Protein AF-A0A8D2LKH9-F1 (afdb_monomer_lite)

Foldseek 3Di:
DVVVVVVVVVVVVVVVVVVVVVVVVVVVVVVVVVVVVVVVVVPPPPDPVVVVVVVVVVVVVVVVVVVVVVVVVVVVVVVVVVVVVVVVVVVVVVVVVVVVVVVVVVVVVVVVVVVVVVVVVVVVVVVVVVVD

Secondary structure (DSSP, 8-state):
-HHHHHHHHHHHHHHHHHHHHHHHHHHHHHHHHHHHHHHHHHTT----HHHHHHHHHHHHHHHHHHHHHHHHHHHHHHHHHHHHHHHHHHHHHHHHHHHHHHHHHHHHHHHHHHHHHHHHHHHHHHHHHHT-

InterPro domains:
  IPR039008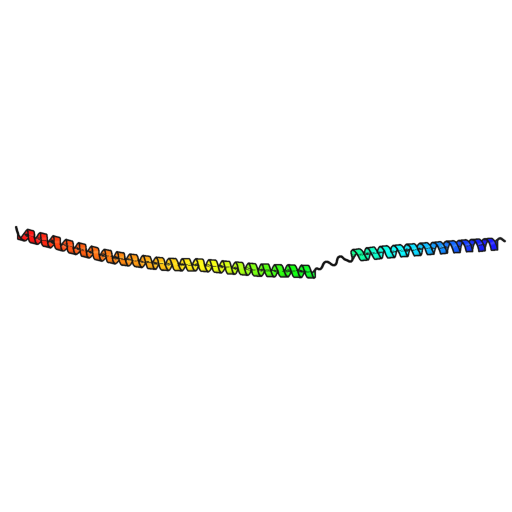 Intermediate filament, rod domain [PF00038] (1-128)
  IPR039008 Intermediate filament, rod domain [PS51842] (1-132)
  IPR039008 Intermediate filament, rod domain [SM01391] (1-131)

Structure (mmCIF, N/CA/C/O backbone):
data_AF-A0A8D2LKH9-F1
#
_entry.id   AF-A0A8D2LKH9-F1
#
loop_
_atom_site.group_PDB
_atom_site.id
_atom_site.type_symbol
_atom_site.label_atom_id
_atom_site.label_alt_id
_atom_site.label_comp_id
_atom_site.label_asym_id
_atom_site.label_entity_id
_atom_site.label_seq_id
_atom_site.pdbx_PDB_ins_code
_atom_site.Cartn_x
_atom_site.Cartn_y
_atom_site.Cartn_z
_atom_site.occupancy
_atom_site.B_iso_or_equiv
_atom_site.auth_seq_id
_atom_site.auth_comp_id
_atom_site.auth_asym_id
_atom_site.auth_atom_id
_atom_site.pdbx_PDB_model_num
ATOM 1 N N . VAL A 1 1 ? -52.722 8.423 98.578 1.00 62.06 1 VAL A N 1
ATOM 2 C CA . VAL A 1 1 ? -51.903 9.639 98.357 1.00 62.06 1 VAL A CA 1
ATOM 3 C C . VAL A 1 1 ? -50.483 9.332 97.881 1.00 62.06 1 VAL A C 1
ATOM 5 O O . VAL A 1 1 ? -50.231 9.559 96.712 1.00 62.06 1 VAL A O 1
ATOM 8 N N . GLU A 1 2 ? -49.565 8.772 98.685 1.00 71.81 2 GLU A N 1
ATOM 9 C CA . GLU A 1 2 ? -48.177 8.509 98.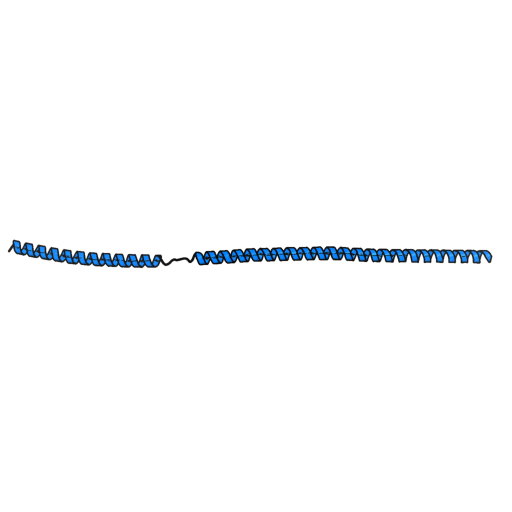218 1.00 71.81 2 GLU A CA 1
ATOM 10 C C . GLU A 1 2 ? -48.087 7.464 97.089 1.00 71.81 2 GLU A C 1
ATOM 12 O O . GLU A 1 2 ? -47.297 7.610 96.160 1.00 71.81 2 GLU A O 1
ATOM 17 N N . LEU A 1 3 ? -48.921 6.419 97.148 1.00 74.00 3 LEU A N 1
ATOM 18 C CA . LEU A 1 3 ? -48.949 5.365 96.130 1.00 74.00 3 LEU A CA 1
ATOM 19 C C . LEU A 1 3 ? -49.573 5.839 94.808 1.00 74.00 3 LEU A C 1
ATOM 21 O O . LEU A 1 3 ? -49.071 5.487 93.749 1.00 74.00 3 LEU A O 1
ATOM 25 N N . GLU A 1 4 ? -50.626 6.662 94.870 1.00 77.12 4 GLU A N 1
ATOM 26 C CA . GLU A 1 4 ? -51.255 7.272 93.684 1.00 77.12 4 GLU A CA 1
ATOM 27 C C . GLU A 1 4 ? -50.299 8.234 92.988 1.00 77.12 4 GLU A C 1
ATOM 29 O O . GLU A 1 4 ? -50.067 8.086 91.798 1.00 77.12 4 GLU A O 1
ATOM 34 N N . ALA A 1 5 ? -49.634 9.118 93.739 1.00 82.94 5 ALA A N 1
ATOM 35 C CA . ALA A 1 5 ? -48.640 10.026 93.169 1.00 82.94 5 ALA A CA 1
ATOM 36 C C . ALA A 1 5 ? -47.486 9.274 92.479 1.00 82.94 5 ALA A C 1
ATOM 38 O O . ALA A 1 5 ? -46.926 9.746 91.491 1.00 82.94 5 ALA A O 1
ATOM 39 N N . LYS A 1 6 ? -47.133 8.081 92.978 1.00 81.38 6 LYS A N 1
ATOM 40 C CA . LYS A 1 6 ? -46.102 7.235 92.372 1.00 81.38 6 LYS A CA 1
ATOM 41 C C . LYS A 1 6 ? -46.593 6.507 91.121 1.00 81.38 6 LYS A C 1
ATOM 43 O O . LYS A 1 6 ? -45.816 6.334 90.190 1.00 81.38 6 LYS A O 1
ATOM 48 N N . VAL A 1 7 ? -47.862 6.105 91.085 1.00 87.75 7 VAL A N 1
ATOM 49 C CA . VAL A 1 7 ? -48.500 5.542 89.886 1.00 87.75 7 VAL A CA 1
ATOM 50 C C . VAL A 1 7 ? -48.634 6.605 88.796 1.00 87.75 7 VAL A C 1
ATOM 52 O O . VAL A 1 7 ? -48.297 6.323 87.649 1.00 87.75 7 VAL A O 1
ATOM 55 N N . ASP A 1 8 ? -49.033 7.826 89.149 1.00 87.69 8 ASP A N 1
ATOM 56 C CA . ASP A 1 8 ? -49.135 8.946 88.209 1.00 87.69 8 ASP A CA 1
ATOM 57 C C . ASP A 1 8 ? -47.755 9.303 87.639 1.00 87.69 8 ASP A C 1
ATOM 59 O O . ASP A 1 8 ? -47.574 9.324 86.425 1.00 87.69 8 ASP A O 1
ATOM 63 N N . SER A 1 9 ? -46.737 9.428 88.499 1.00 89.31 9 SER A N 1
ATOM 64 C CA . SER A 1 9 ? -45.352 9.668 88.069 1.00 89.31 9 SER A CA 1
ATOM 65 C C . SER A 1 9 ? -44.812 8.578 87.138 1.00 89.31 9 SER A C 1
ATOM 67 O O . SER A 1 9 ? -44.121 8.894 86.172 1.00 89.31 9 SER A O 1
ATOM 69 N N . LEU A 1 10 ? -45.097 7.303 87.418 1.00 88.19 10 LEU A N 1
ATOM 70 C CA . LEU A 1 10 ? -44.675 6.195 86.555 1.00 88.19 10 LEU A CA 1
ATOM 71 C C . LEU A 1 10 ? -45.433 6.188 85.225 1.00 88.19 10 LEU A C 1
ATOM 73 O O . LEU A 1 10 ? -44.876 5.789 84.206 1.00 88.19 10 LEU A O 1
ATOM 77 N N . THR A 1 11 ? -46.692 6.623 85.223 1.00 90.69 11 THR A N 1
ATOM 78 C CA . THR A 1 11 ? -47.512 6.729 84.011 1.00 90.69 11 THR A CA 1
ATOM 79 C C . THR A 1 11 ? -46.996 7.849 83.114 1.00 90.69 11 THR A C 1
ATOM 81 O O . THR A 1 11 ? -46.846 7.642 81.908 1.00 90.69 11 THR A O 1
ATOM 84 N N . ASP A 1 12 ? -46.637 8.994 83.690 1.00 92.06 12 ASP A N 1
ATOM 85 C CA . ASP A 1 12 ? -46.017 10.105 82.966 1.00 92.06 12 ASP A CA 1
ATOM 86 C C . ASP A 1 12 ? -44.670 9.696 82.356 1.00 92.06 12 ASP A C 1
ATOM 88 O O . ASP A 1 12 ? -44.418 9.953 81.177 1.00 92.06 12 ASP A O 1
ATOM 92 N N . GLU A 1 13 ? -43.837 8.972 83.108 1.00 92.62 13 GLU A N 1
ATOM 93 C CA . GLU A 1 13 ? -42.552 8.456 82.622 1.00 92.62 13 GLU A CA 1
ATOM 94 C C . GLU A 1 13 ? -42.731 7.447 81.474 1.00 92.62 13 GLU A C 1
ATOM 96 O O . GLU A 1 13 ? -42.035 7.516 80.459 1.00 92.62 13 GLU A O 1
ATOM 101 N N . LEU A 1 14 ? -43.724 6.558 81.573 1.00 93.38 14 LEU A N 1
ATOM 102 C CA . LEU A 1 14 ? -44.086 5.625 80.500 1.00 93.38 14 LEU A CA 1
ATOM 103 C C . LEU A 1 14 ? -44.543 6.353 79.234 1.00 93.38 14 LEU A C 1
ATOM 105 O O . LEU A 1 14 ? -44.227 5.936 78.118 1.00 93.38 14 LEU A O 1
ATOM 109 N N . THR A 1 15 ? -45.302 7.431 79.403 1.00 94.50 15 THR A N 1
ATOM 110 C CA . THR A 1 15 ? -45.829 8.230 78.295 1.00 94.50 15 THR A CA 1
ATOM 111 C C . THR A 1 15 ? -44.704 9.000 77.608 1.00 94.50 15 THR A C 1
ATOM 113 O O . THR A 1 15 ? -44.626 9.011 76.379 1.00 94.50 15 THR A O 1
ATOM 116 N N . PHE A 1 16 ? -43.777 9.555 78.390 1.00 94.38 16 PHE A N 1
ATOM 117 C CA . PHE A 1 16 ? -42.565 10.195 77.889 1.00 94.38 16 PHE A CA 1
ATOM 118 C C . PHE A 1 16 ? -41.682 9.220 77.102 1.00 94.38 16 PHE A C 1
ATOM 120 O O . PHE A 1 16 ? -41.307 9.511 75.967 1.00 94.38 16 PHE A O 1
ATOM 127 N N . LEU A 1 17 ? -41.403 8.036 77.657 1.00 93.62 17 LEU A N 1
ATOM 128 C CA . LEU A 1 17 ? -40.592 7.011 76.993 1.00 93.62 17 LEU A CA 1
ATOM 129 C C . LEU A 1 17 ? -41.221 6.538 75.680 1.00 93.62 17 LEU A C 1
ATOM 131 O O . LEU A 1 17 ? -40.516 6.365 74.691 1.00 93.62 17 LEU A O 1
ATOM 135 N N . ARG A 1 18 ? -42.547 6.366 75.635 1.00 93.69 18 ARG A N 1
ATOM 136 C CA . ARG A 1 18 ? -43.254 6.010 74.394 1.00 93.69 18 ARG A CA 1
ATOM 137 C C . ARG A 1 18 ? -43.096 7.078 73.318 1.00 93.69 18 ARG A C 1
ATOM 139 O O . ARG A 1 18 ? -42.738 6.739 72.196 1.00 93.69 18 ARG A O 1
ATOM 146 N N . ALA A 1 19 ? -43.315 8.345 73.668 1.00 94.06 19 ALA A N 1
ATOM 147 C CA . ALA A 1 19 ? -43.159 9.451 72.729 1.00 94.06 19 ALA A CA 1
ATOM 148 C C . ALA A 1 19 ? -41.709 9.581 72.229 1.00 94.06 19 ALA A C 1
ATOM 150 O O . ALA A 1 19 ? -41.482 9.850 71.051 1.00 94.06 19 ALA A O 1
ATOM 151 N N . LEU A 1 20 ? -40.730 9.344 73.108 1.00 94.75 20 LEU A N 1
ATOM 152 C CA . LEU A 1 20 ? -39.313 9.350 72.753 1.00 94.75 20 LEU A CA 1
ATOM 153 C C . LEU A 1 20 ? -38.978 8.240 71.749 1.00 94.75 20 LEU A C 1
ATOM 155 O O . LEU A 1 20 ? -38.398 8.523 70.704 1.00 94.75 20 LEU A O 1
ATOM 159 N N . PHE A 1 21 ? -39.383 6.999 72.025 1.00 92.31 21 PHE A N 1
ATOM 160 C CA . PHE A 1 21 ? -39.107 5.876 71.126 1.00 92.31 21 PHE A CA 1
ATOM 161 C C . PHE A 1 21 ? -39.810 6.012 69.774 1.00 92.31 21 PHE A C 1
ATOM 163 O O . PHE A 1 21 ? -39.260 5.608 68.752 1.00 92.31 21 PHE A O 1
ATOM 170 N N . GLU A 1 22 ? -41.002 6.604 69.743 1.00 94.06 22 GLU A N 1
ATOM 171 C CA . GLU A 1 22 ? -41.713 6.867 68.492 1.00 94.06 22 GLU A CA 1
ATOM 172 C C . GLU A 1 22 ? -40.989 7.920 67.639 1.00 94.06 22 GLU A C 1
ATOM 174 O O . GLU A 1 22 ? -40.838 7.743 66.427 1.00 94.06 22 GLU A O 1
ATOM 179 N N . ALA A 1 23 ? -40.440 8.963 68.270 1.00 92.00 23 ALA A N 1
ATOM 180 C CA . ALA A 1 23 ? -39.595 9.943 67.593 1.00 92.00 23 ALA A CA 1
ATOM 181 C C . ALA A 1 23 ? -38.275 9.331 67.083 1.00 92.00 23 ALA A C 1
ATOM 183 O O . ALA A 1 23 ? -37.880 9.590 65.944 1.00 92.00 23 ALA A O 1
ATOM 184 N N . GLU A 1 24 ? -37.614 8.483 67.878 1.00 92.12 24 GLU A N 1
ATOM 185 C CA . GLU A 1 24 ? -36.392 7.779 67.461 1.00 92.12 24 GLU A CA 1
ATOM 186 C C . GLU A 1 24 ? -36.650 6.825 66.288 1.00 92.12 24 GLU A C 1
ATOM 188 O O . GLU A 1 24 ? -35.869 6.792 65.334 1.00 92.12 24 GLU A O 1
ATOM 193 N N . MET A 1 25 ? -37.766 6.088 66.305 1.00 91.81 25 MET A N 1
ATOM 194 C 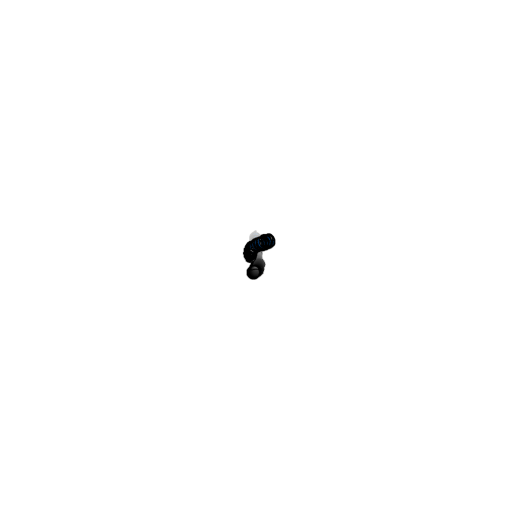CA . MET A 1 25 ? -38.162 5.233 65.184 1.00 91.81 25 MET A CA 1
ATOM 195 C C . MET A 1 25 ? -38.391 6.039 63.906 1.00 91.81 25 MET A C 1
ATOM 197 O O . MET A 1 25 ? -37.901 5.646 62.846 1.00 91.81 25 MET A O 1
ATOM 201 N N . ALA A 1 26 ? -39.093 7.172 63.994 1.00 91.38 26 ALA A N 1
ATOM 202 C CA . ALA A 1 26 ? -39.321 8.043 62.845 1.00 91.38 26 ALA A CA 1
ATOM 203 C C . ALA A 1 26 ? -38.001 8.587 62.272 1.00 91.38 26 ALA A C 1
ATOM 205 O O . ALA A 1 26 ? -37.814 8.614 61.054 1.00 91.38 26 ALA A O 1
ATOM 206 N N . GLN A 1 27 ? -37.054 8.961 63.137 1.00 90.31 27 GLN A N 1
ATOM 207 C CA . GLN A 1 27 ? -35.730 9.426 62.727 1.00 90.31 27 GLN A CA 1
ATOM 208 C C . GLN A 1 27 ? -34.911 8.324 62.041 1.00 90.31 27 GLN A C 1
ATOM 210 O O . GLN A 1 27 ? -34.315 8.570 60.991 1.00 90.31 27 GLN A O 1
ATOM 215 N N . LEU A 1 28 ? -34.890 7.110 62.597 1.00 88.31 28 LEU A N 1
ATOM 216 C CA . LEU A 1 28 ? -34.198 5.970 61.990 1.00 88.31 28 LEU A CA 1
ATOM 217 C C . LEU A 1 28 ? -34.800 5.614 60.628 1.00 88.31 28 LEU A C 1
ATOM 219 O O . LEU A 1 28 ? -34.066 5.349 59.677 1.00 88.31 28 LEU A O 1
ATOM 223 N N . GLN A 1 29 ? -36.126 5.665 60.505 1.00 87.44 29 GLN A N 1
ATOM 224 C CA . GLN A 1 29 ? -36.812 5.404 59.245 1.00 87.44 29 GLN A CA 1
ATOM 225 C C . GLN A 1 29 ? -36.478 6.461 58.181 1.00 87.44 29 GLN A C 1
ATOM 227 O O . GLN A 1 29 ? -36.221 6.098 57.033 1.00 87.44 29 GLN A O 1
ATOM 232 N N . ALA A 1 30 ? -36.398 7.740 58.565 1.00 86.19 30 ALA A N 1
ATOM 233 C CA . ALA A 1 30 ? -35.956 8.816 57.678 1.00 86.19 30 ALA A CA 1
ATOM 234 C C . ALA A 1 30 ? -34.498 8.618 57.214 1.00 86.19 30 ALA A C 1
ATOM 236 O O . ALA A 1 30 ? -34.210 8.675 56.017 1.00 86.19 30 ALA A O 1
ATOM 237 N N . GLN A 1 31 ? -33.586 8.279 58.132 1.00 83.06 31 GLN A N 1
ATOM 238 C CA . GLN A 1 31 ? -32.185 7.989 57.798 1.00 83.06 31 GLN A CA 1
ATOM 239 C C . GLN A 1 31 ? -32.032 6.780 56.866 1.00 83.06 31 GLN A C 1
ATOM 241 O O . GLN A 1 31 ? -31.207 6.804 55.949 1.00 83.06 31 GLN A O 1
ATOM 246 N N . MET A 1 32 ? -32.829 5.726 57.065 1.00 79.94 32 MET A N 1
ATOM 247 C CA . MET A 1 32 ? -32.862 4.575 56.162 1.00 79.94 32 MET A CA 1
ATOM 248 C C . MET A 1 32 ? -33.354 4.959 54.766 1.00 79.94 32 MET A C 1
ATOM 250 O O . MET A 1 32 ? -32.770 4.502 53.783 1.00 79.94 32 MET A O 1
ATOM 254 N N . SER A 1 33 ? -34.386 5.803 54.658 1.00 76.38 33 SER A N 1
ATOM 255 C CA . SER A 1 33 ? -34.872 6.268 53.355 1.00 76.38 33 SER A CA 1
ATOM 256 C C . SER A 1 33 ? -33.854 7.146 52.631 1.00 76.38 33 SER A C 1
ATOM 258 O O . SER A 1 33 ? -33.618 6.926 51.446 1.00 76.38 33 SER A O 1
ATOM 260 N N . ASP A 1 34 ? -33.176 8.053 53.335 1.00 73.88 34 ASP A N 1
ATOM 261 C CA . ASP A 1 34 ? -32.138 8.901 52.739 1.00 73.88 34 ASP A CA 1
ATOM 262 C C . ASP A 1 34 ? -30.944 8.065 52.264 1.00 73.88 34 ASP A C 1
ATOM 264 O O . ASP A 1 34 ? -30.464 8.227 51.142 1.00 73.88 34 ASP A O 1
ATOM 268 N N . THR A 1 35 ? -30.514 7.093 53.073 1.00 69.12 35 THR A N 1
ATOM 269 C CA . THR A 1 35 ? -29.428 6.171 52.709 1.00 69.12 35 THR A CA 1
ATOM 270 C C . THR A 1 35 ? -29.813 5.303 51.509 1.00 69.12 35 THR A C 1
ATOM 272 O O . THR A 1 35 ? -29.000 5.100 50.607 1.00 69.12 35 THR A O 1
ATOM 275 N N . ALA A 1 36 ? -31.059 4.823 51.444 1.00 65.06 36 ALA A N 1
ATOM 276 C CA . ALA A 1 36 ? -31.560 4.054 50.307 1.00 65.06 36 ALA A CA 1
ATOM 277 C C . ALA A 1 36 ? -31.608 4.888 49.014 1.00 65.06 36 ALA A C 1
ATOM 279 O O . ALA A 1 36 ? -31.258 4.385 47.945 1.00 65.06 36 ALA A O 1
ATOM 280 N N . VAL A 1 37 ? -31.989 6.166 49.104 1.00 64.88 37 VAL A N 1
ATOM 281 C CA . VAL A 1 37 ? -32.011 7.087 47.957 1.00 64.88 37 VAL A CA 1
ATOM 282 C C . VAL A 1 37 ? -30.595 7.354 47.443 1.00 64.88 37 VAL A C 1
ATOM 284 O O . VAL A 1 37 ? -30.374 7.248 46.234 1.00 64.88 37 VAL A O 1
ATOM 287 N N . ILE A 1 38 ? -29.633 7.611 48.336 1.00 63.84 38 ILE A N 1
ATOM 288 C CA . ILE A 1 38 ? -28.220 7.836 47.982 1.00 63.84 38 ILE A CA 1
ATOM 289 C C . ILE A 1 38 ? -27.631 6.603 47.280 1.00 63.84 38 ILE A C 1
ATOM 291 O O . ILE A 1 38 ? -27.025 6.728 46.218 1.00 63.84 38 ILE A O 1
ATOM 295 N N . LEU A 1 39 ? -27.886 5.402 47.809 1.00 59.84 39 LEU A N 1
ATOM 296 C CA . LEU A 1 39 ? -27.432 4.149 47.197 1.00 59.84 39 LEU A CA 1
ATOM 297 C C . LEU A 1 39 ? -28.056 3.908 45.814 1.00 59.84 39 LEU A C 1
ATOM 299 O O . LEU A 1 39 ? -27.395 3.356 44.938 1.00 59.84 39 LEU A O 1
ATOM 303 N N . SER A 1 40 ? -29.305 4.333 45.587 1.00 59.25 40 SER A N 1
ATOM 304 C CA . SER A 1 40 ? -29.941 4.218 44.267 1.00 59.25 40 SER A CA 1
ATOM 305 C C . SER A 1 40 ? -29.338 5.174 43.230 1.00 59.25 40 SER A C 1
ATOM 307 O O . SER A 1 40 ? -29.273 4.826 42.052 1.00 59.25 40 SER A O 1
ATOM 309 N N . MET A 1 41 ? -28.858 6.349 43.658 1.00 61.12 41 MET A N 1
ATOM 310 C CA . MET A 1 41 ? -28.231 7.330 42.768 1.00 61.12 41 MET A CA 1
ATOM 311 C C . MET A 1 41 ? -26.843 6.881 42.297 1.00 61.12 41 MET A C 1
ATOM 313 O O . MET A 1 41 ? -26.525 7.047 41.120 1.00 61.12 41 MET A O 1
ATOM 317 N N . ASP A 1 42 ? -26.048 6.253 43.167 1.00 58.28 42 ASP A N 1
ATOM 318 C CA . ASP A 1 42 ? -24.716 5.743 42.800 1.00 58.28 42 ASP A CA 1
ATOM 319 C C . ASP A 1 42 ? -24.762 4.487 41.909 1.00 58.28 42 ASP A C 1
ATOM 321 O O . ASP A 1 42 ? -23.771 4.144 41.262 1.00 58.28 42 ASP A O 1
ATOM 325 N N . ASN A 1 43 ? -25.920 3.826 41.812 1.00 55.44 43 ASN A N 1
ATOM 326 C CA . ASN A 1 43 ? -26.082 2.579 41.063 1.00 55.44 43 ASN A CA 1
ATOM 327 C C . ASN A 1 43 ? -26.411 2.772 39.569 1.00 55.44 43 ASN A C 1
ATOM 329 O O . ASN A 1 43 ? -26.491 1.795 38.834 1.00 55.44 43 ASN A O 1
ATOM 333 N N . ASN A 1 44 ? -26.594 4.011 39.091 1.00 55.75 44 ASN A N 1
ATOM 334 C CA . ASN A 1 44 ? -26.970 4.287 37.695 1.00 55.75 44 ASN A CA 1
ATOM 335 C C . ASN A 1 44 ? -25.771 4.560 36.762 1.00 55.75 44 ASN A C 1
ATOM 337 O O . ASN A 1 44 ? -25.917 5.168 35.702 1.00 55.75 44 ASN A O 1
ATOM 341 N N . ARG A 1 45 ? -24.563 4.125 37.139 1.00 57.19 45 ARG A N 1
ATOM 342 C CA . ARG A 1 45 ? -23.375 4.140 36.265 1.00 57.19 45 ARG A CA 1
ATOM 343 C C . ARG A 1 45 ? -23.271 2.845 35.464 1.00 57.19 45 ARG A C 1
ATOM 345 O O . ARG A 1 45 ? -22.213 2.218 35.444 1.00 57.19 45 ARG A O 1
ATOM 352 N N . ASP A 1 46 ? -24.354 2.453 34.804 1.00 60.69 46 ASP A N 1
ATOM 353 C CA . ASP A 1 46 ? -24.300 1.384 33.812 1.00 60.69 46 ASP A CA 1
ATOM 354 C C . ASP A 1 46 ? -23.551 1.935 32.589 1.00 60.69 46 ASP A C 1
ATOM 356 O O . ASP A 1 46 ? -24.109 2.576 31.697 1.00 60.69 46 ASP A O 1
ATOM 360 N N . LEU A 1 47 ? -22.223 1.807 32.608 1.00 61.19 47 LEU A N 1
ATOM 361 C CA . LEU A 1 47 ? -21.415 2.020 31.418 1.00 61.19 47 LEU A CA 1
ATOM 362 C C . LEU A 1 47 ? -21.769 0.897 30.449 1.00 61.19 47 LEU A C 1
ATOM 364 O O . LEU A 1 47 ? -21.515 -0.270 30.743 1.00 61.19 47 LEU A O 1
ATOM 368 N N . ASP A 1 48 ? -22.328 1.253 29.293 1.00 70.12 48 ASP A N 1
ATOM 369 C CA . ASP A 1 48 ? -22.592 0.307 28.210 1.00 70.12 48 ASP A CA 1
ATOM 370 C C . ASP A 1 48 ? -21.271 -0.184 27.595 1.00 70.12 48 ASP A C 1
ATOM 372 O O . ASP A 1 48 ? -20.790 0.270 26.554 1.00 70.12 48 ASP A O 1
ATOM 376 N N . LEU A 1 49 ? -20.652 -1.131 28.292 1.00 74.50 49 LEU A N 1
ATOM 377 C CA . LEU A 1 49 ? -19.429 -1.804 27.884 1.00 74.50 49 LEU A CA 1
ATOM 378 C C . LEU A 1 49 ? -19.646 -2.613 26.600 1.00 74.50 49 LEU A C 1
ATOM 380 O O . LEU A 1 49 ? -18.699 -2.794 25.838 1.00 74.50 49 LEU A O 1
ATOM 384 N N . ASN A 1 50 ? -20.873 -3.070 26.327 1.00 79.06 50 ASN A N 1
ATOM 385 C CA . ASN A 1 50 ? -21.184 -3.791 25.094 1.00 79.06 50 ASN A CA 1
ATOM 386 C C . ASN A 1 50 ? -21.122 -2.857 23.882 1.00 79.06 50 ASN A C 1
ATOM 388 O O . ASN A 1 50 ? -20.531 -3.231 22.866 1.00 79.06 50 ASN A O 1
ATOM 392 N N . GLY A 1 51 ? -21.653 -1.638 24.005 1.00 80.69 51 GLY A N 1
ATOM 393 C CA . GLY A 1 51 ? -21.532 -0.588 22.995 1.00 80.69 51 GLY A CA 1
ATOM 394 C C . GLY A 1 51 ? -20.073 -0.244 22.691 1.00 80.69 51 GLY A C 1
ATOM 395 O O . GLY A 1 51 ? -19.654 -0.300 21.535 1.00 80.69 51 GLY A O 1
ATOM 396 N N . ILE A 1 52 ? -19.264 -0.011 23.730 1.00 79.88 52 ILE A N 1
ATOM 397 C CA . ILE A 1 52 ? -17.832 0.309 23.583 1.00 79.88 52 ILE A CA 1
ATOM 398 C C . ILE A 1 52 ? -17.064 -0.850 22.927 1.00 79.88 52 ILE A C 1
ATOM 400 O O . ILE A 1 52 ? -16.252 -0.638 22.028 1.00 79.88 52 ILE A O 1
ATOM 404 N N . VAL A 1 53 ? -17.324 -2.097 23.332 1.00 83.81 53 VAL A N 1
ATOM 405 C CA . VAL A 1 53 ? -16.678 -3.278 22.731 1.00 83.81 53 VAL A CA 1
ATOM 406 C C . VAL A 1 53 ? -17.089 -3.456 21.269 1.00 83.81 53 VAL A C 1
ATOM 408 O O . VAL A 1 53 ? -16.253 -3.831 20.445 1.00 83.81 53 VAL A O 1
ATOM 411 N N . SER A 1 54 ? -18.351 -3.190 20.927 1.00 85.50 54 SER A N 1
ATOM 412 C CA . SER A 1 54 ? -18.828 -3.240 19.543 1.00 85.50 54 SER A CA 1
ATOM 413 C C . SER A 1 54 ? -18.157 -2.175 18.676 1.00 85.50 54 SER A C 1
ATOM 415 O O . SER A 1 54 ? -17.753 -2.469 17.552 1.00 85.50 54 SER A O 1
ATOM 417 N N . GLU A 1 55 ? -17.991 -0.961 19.198 1.00 83.88 55 GLU A N 1
ATOM 418 C CA . GLU A 1 55 ? -17.328 0.137 18.493 1.00 83.88 55 GLU A CA 1
ATOM 419 C C . GLU A 1 55 ? -15.843 -0.161 18.244 1.00 83.88 55 GLU A C 1
ATOM 421 O O . GLU A 1 55 ? -15.360 -0.024 17.121 1.00 83.88 55 GLU A O 1
ATOM 426 N N . VAL A 1 56 ? -15.126 -0.660 19.255 1.00 88.44 56 VAL A N 1
ATOM 427 C CA . VAL A 1 56 ? -13.710 -1.040 19.115 1.00 88.44 56 VAL A CA 1
ATOM 428 C C . VAL A 1 56 ? -13.532 -2.176 18.104 1.00 88.44 56 VAL A C 1
ATOM 430 O O . VAL A 1 56 ? -12.583 -2.153 17.321 1.00 88.44 56 VAL A O 1
ATOM 433 N N . LYS A 1 57 ? -14.445 -3.156 18.073 1.00 86.75 57 LYS A N 1
ATOM 434 C CA . LYS A 1 57 ? -14.417 -4.228 17.065 1.00 86.75 57 LYS A CA 1
ATOM 435 C C . LYS A 1 57 ? -14.616 -3.689 15.652 1.00 86.75 57 LYS A C 1
ATOM 437 O O . LYS A 1 57 ? -13.835 -4.045 14.775 1.00 86.75 57 LYS A O 1
ATOM 442 N N . ALA A 1 58 ? -15.597 -2.809 15.451 1.00 87.75 58 ALA A N 1
ATOM 443 C CA . ALA A 1 58 ? -15.846 -2.189 14.151 1.00 87.75 58 ALA A CA 1
ATOM 444 C C . ALA A 1 58 ? -14.631 -1.380 13.669 1.00 87.75 58 ALA A C 1
ATOM 446 O O . ALA A 1 58 ? -14.197 -1.532 12.530 1.00 87.75 58 ALA A O 1
ATOM 447 N N . GLN A 1 59 ? -14.009 -0.598 14.557 1.00 87.94 59 GLN A N 1
ATOM 448 C CA . GLN A 1 59 ? -12.788 0.137 14.221 1.00 87.94 59 GLN A CA 1
ATOM 449 C C . GLN A 1 59 ? -11.623 -0.793 13.864 1.00 87.94 59 GLN A C 1
ATOM 451 O O . GLN A 1 59 ? -10.852 -0.492 12.954 1.00 87.94 59 GLN A O 1
ATOM 456 N N . TYR A 1 60 ? -11.480 -1.928 14.550 1.00 88.75 60 TYR A N 1
ATOM 457 C CA . TYR A 1 60 ? -10.420 -2.886 14.243 1.00 88.75 60 TYR A CA 1
ATOM 458 C C . TYR A 1 60 ? -10.630 -3.560 12.881 1.00 88.75 60 TYR A C 1
ATOM 460 O O . TYR A 1 60 ? -9.675 -3.720 12.121 1.00 88.75 60 TYR A O 1
ATOM 468 N N . GLU A 1 61 ? -11.873 -3.915 12.549 1.00 87.50 61 GLU A N 1
ATOM 469 C CA . GLU A 1 61 ? -12.232 -4.443 11.229 1.00 87.50 61 GLU A CA 1
ATOM 470 C C . GLU A 1 61 ? -11.979 -3.415 10.120 1.00 87.50 61 GLU A C 1
ATOM 472 O O . GLU A 1 61 ? -11.384 -3.758 9.097 1.00 87.50 61 GLU A O 1
ATOM 477 N N . ASP A 1 62 ? -12.328 -2.146 10.339 1.00 89.00 62 ASP A N 1
ATOM 478 C CA . ASP A 1 62 ? -12.060 -1.067 9.385 1.00 89.00 62 ASP A CA 1
ATOM 479 C C . ASP A 1 62 ? -10.561 -0.836 9.176 1.00 89.00 62 ASP A C 1
ATOM 481 O O . ASP A 1 62 ? -10.107 -0.707 8.038 1.00 89.00 62 ASP A O 1
ATOM 485 N N . ILE A 1 63 ? -9.763 -0.828 10.247 1.00 87.50 63 ILE A N 1
ATOM 486 C CA . ILE A 1 63 ? -8.305 -0.673 10.152 1.00 87.50 63 ILE A CA 1
ATOM 487 C C . ILE A 1 63 ? -7.683 -1.867 9.422 1.00 87.50 63 ILE A C 1
ATOM 489 O O . ILE A 1 63 ? -6.814 -1.674 8.570 1.00 87.50 63 ILE A O 1
ATOM 493 N N . ALA A 1 64 ? -8.132 -3.091 9.705 1.00 85.44 64 ALA A N 1
ATOM 494 C CA . ALA A 1 64 ? -7.647 -4.288 9.024 1.00 85.44 64 ALA A CA 1
ATOM 495 C C . ALA A 1 64 ? -7.999 -4.274 7.527 1.00 85.44 64 ALA A C 1
ATOM 497 O O . ALA A 1 64 ? -7.136 -4.536 6.685 1.00 85.44 64 ALA A O 1
ATOM 498 N N . ASN A 1 65 ? -9.234 -3.903 7.182 1.00 86.00 65 ASN A N 1
ATOM 499 C CA . ASN A 1 65 ? -9.674 -3.773 5.794 1.00 86.00 65 ASN A CA 1
ATOM 500 C C . ASN A 1 65 ? -8.915 -2.668 5.060 1.00 86.00 65 ASN A C 1
ATOM 502 O O . ASN A 1 65 ? -8.479 -2.863 3.926 1.00 86.00 65 ASN A O 1
ATOM 506 N N . ARG A 1 66 ? -8.698 -1.527 5.716 1.00 88.12 66 ARG A N 1
ATOM 507 C CA . ARG A 1 66 ? -7.940 -0.412 5.153 1.00 88.12 66 ARG A CA 1
ATOM 508 C C . ARG A 1 66 ? -6.476 -0.775 4.936 1.00 88.12 66 ARG A C 1
ATOM 510 O O . ARG A 1 66 ? -5.955 -0.529 3.855 1.00 88.12 66 ARG A O 1
ATOM 517 N N . SER A 1 67 ? -5.839 -1.424 5.909 1.00 88.62 67 SER A N 1
ATOM 518 C CA . SER A 1 67 ? -4.466 -1.922 5.778 1.00 88.62 67 SER A CA 1
ATOM 519 C C . SER A 1 67 ? -4.337 -2.912 4.621 1.00 88.62 67 SER A C 1
ATOM 521 O O . SER A 1 67 ? -3.385 -2.832 3.845 1.00 88.62 67 SER A O 1
ATOM 523 N N . ARG A 1 68 ? -5.318 -3.805 4.453 1.00 87.50 68 ARG A N 1
ATOM 524 C CA . ARG A 1 68 ? -5.354 -4.738 3.328 1.00 87.50 68 ARG A CA 1
ATOM 525 C C . ARG A 1 68 ? -5.500 -4.017 1.988 1.00 87.50 68 ARG A C 1
ATOM 527 O O . ARG A 1 68 ? -4.738 -4.310 1.073 1.00 87.50 68 ARG A O 1
ATOM 534 N N . ALA A 1 69 ? -6.430 -3.072 1.880 1.00 88.06 69 ALA A N 1
ATOM 535 C CA . ALA A 1 69 ? -6.648 -2.308 0.654 1.00 88.06 69 ALA A CA 1
ATOM 536 C C . ALA A 1 69 ? -5.425 -1.453 0.282 1.00 88.06 69 ALA A C 1
ATOM 538 O O . ALA A 1 69 ? -5.041 -1.395 -0.883 1.00 88.06 69 ALA A O 1
ATOM 539 N N . GLU A 1 70 ? -4.776 -0.827 1.266 1.00 88.19 70 GLU A N 1
ATOM 540 C CA . GLU A 1 70 ? -3.545 -0.060 1.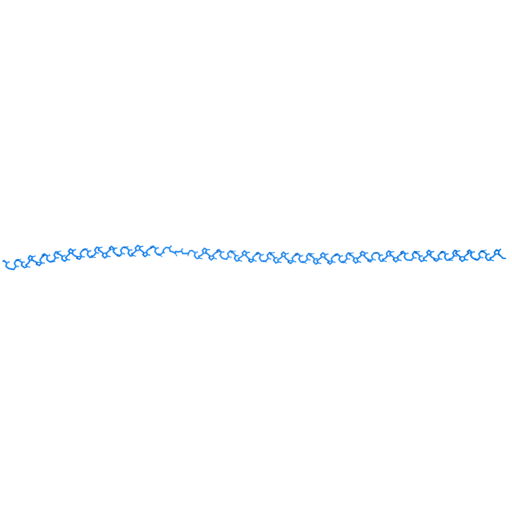061 1.00 88.19 70 GLU A CA 1
ATOM 541 C C . GLU A 1 70 ? -2.385 -0.967 0.624 1.00 88.19 70 GLU A C 1
ATOM 543 O O . GLU A 1 70 ? -1.648 -0.609 -0.295 1.00 88.19 70 GLU A O 1
ATOM 548 N N . ALA A 1 71 ? -2.251 -2.162 1.208 1.00 87.75 71 ALA A N 1
ATOM 549 C CA . ALA A 1 71 ? -1.250 -3.139 0.786 1.00 87.75 71 ALA A CA 1
ATOM 550 C C . ALA A 1 71 ? -1.507 -3.647 -0.641 1.00 87.75 71 ALA A C 1
ATOM 552 O O . ALA A 1 71 ? -0.579 -3.692 -1.446 1.00 87.75 71 ALA A O 1
ATOM 553 N N . GLU A 1 72 ? -2.751 -3.993 -0.978 1.00 87.19 72 GLU A N 1
ATOM 554 C CA . GLU A 1 72 ? -3.137 -4.423 -2.327 1.00 87.19 72 GLU A CA 1
ATOM 555 C C . GLU A 1 72 ? -2.880 -3.311 -3.357 1.00 87.19 72 GLU A C 1
ATOM 557 O O . GLU A 1 72 ? -2.261 -3.568 -4.390 1.00 87.19 72 GLU A O 1
ATOM 562 N N . ALA A 1 73 ? -3.248 -2.063 -3.054 1.00 88.56 73 ALA A N 1
ATOM 563 C CA . ALA A 1 73 ? -2.974 -0.914 -3.917 1.00 88.56 73 ALA A CA 1
ATOM 564 C C . ALA A 1 73 ? -1.469 -0.657 -4.089 1.00 88.56 73 ALA A C 1
ATOM 566 O O . ALA A 1 73 ? -1.008 -0.378 -5.198 1.00 88.56 73 ALA A O 1
ATOM 567 N N . TRP A 1 74 ? -0.689 -0.781 -3.013 1.00 90.12 74 TRP A N 1
ATOM 568 C CA . TRP A 1 74 ? 0.762 -0.618 -3.060 1.00 90.12 74 TRP A CA 1
ATOM 569 C C . TRP A 1 74 ? 1.428 -1.701 -3.915 1.00 90.12 74 TRP A C 1
ATOM 571 O O . TRP A 1 74 ? 2.259 -1.387 -4.770 1.00 90.12 74 TRP A O 1
ATOM 581 N N . TYR A 1 75 ? 1.026 -2.964 -3.743 1.00 88.12 75 TYR A N 1
ATOM 582 C CA . TYR A 1 75 ? 1.516 -4.073 -4.563 1.00 88.12 75 TYR A CA 1
ATOM 583 C C . TYR A 1 75 ? 1.140 -3.907 -6.032 1.00 88.12 75 TYR A C 1
ATOM 585 O O . TYR A 1 75 ? 1.998 -4.094 -6.895 1.00 88.12 75 TYR A O 1
ATOM 593 N N . GLN A 1 76 ? -0.103 -3.519 -6.319 1.00 90.44 76 GLN A N 1
ATOM 594 C CA . GLN A 1 76 ? -0.570 -3.294 -7.683 1.00 90.44 76 GLN A CA 1
ATOM 595 C C . GLN A 1 76 ? 0.238 -2.189 -8.367 1.00 90.44 76 GLN A C 1
ATOM 597 O O . GLN A 1 76 ? 0.746 -2.389 -9.468 1.00 90.44 76 GLN A O 1
ATOM 602 N N . ASN A 1 77 ? 0.439 -1.058 -7.687 1.00 89.69 77 ASN A N 1
ATOM 603 C CA . ASN A 1 77 ? 1.224 0.052 -8.218 1.00 89.69 77 ASN A CA 1
ATOM 604 C C . ASN A 1 77 ? 2.677 -0.367 -8.489 1.00 89.69 77 ASN A C 1
ATOM 606 O O . ASN A 1 77 ? 3.218 -0.103 -9.563 1.00 89.69 77 ASN A O 1
ATOM 610 N N . LYS A 1 78 ? 3.295 -1.102 -7.554 1.00 88.94 78 LYS A N 1
ATOM 611 C CA . LYS A 1 78 ? 4.669 -1.583 -7.724 1.00 88.94 78 LYS A CA 1
ATOM 612 C C . LYS A 1 78 ? 4.797 -2.582 -8.871 1.00 88.94 78 LYS A C 1
ATOM 614 O O . LYS A 1 78 ? 5.795 -2.565 -9.591 1.00 88.94 78 LYS A O 1
ATOM 619 N N . PHE A 1 79 ? 3.798 -3.442 -9.047 1.00 86.12 79 PHE A N 1
ATOM 620 C CA . PHE A 1 79 ? 3.758 -4.396 -10.145 1.00 86.12 79 PHE A CA 1
ATOM 621 C C . PHE A 1 79 ? 3.601 -3.693 -11.496 1.00 86.12 79 PHE A C 1
ATOM 623 O O . PHE A 1 79 ? 4.351 -3.993 -12.422 1.00 86.12 79 PHE A O 1
ATOM 630 N N . GLU A 1 80 ? 2.695 -2.720 -11.599 1.00 87.38 80 GLU A N 1
ATOM 631 C CA . GLU A 1 80 ? 2.507 -1.909 -12.807 1.00 87.38 80 GLU A CA 1
ATOM 632 C C . GLU A 1 80 ? 3.765 -1.117 -13.170 1.00 87.38 80 GLU A C 1
ATOM 634 O O . GLU A 1 80 ? 4.166 -1.100 -14.332 1.00 87.38 80 GLU A O 1
ATOM 639 N N . GLU A 1 81 ? 4.446 -0.521 -12.188 1.00 87.38 81 GLU A N 1
ATOM 640 C CA . GLU A 1 81 ? 5.701 0.203 -12.407 1.00 87.38 81 GLU A CA 1
ATOM 641 C C . GLU A 1 81 ? 6.802 -0.726 -12.945 1.00 87.38 81 GLU A C 1
ATOM 643 O O . GLU A 1 81 ? 7.484 -0.402 -13.924 1.00 87.38 81 GLU A O 1
ATOM 648 N N . LEU A 1 82 ? 6.959 -1.912 -12.349 1.00 84.25 82 LEU A N 1
ATOM 649 C CA . LEU A 1 82 ? 7.921 -2.915 -12.811 1.00 84.25 82 LEU A CA 1
ATOM 650 C C . LEU A 1 82 ? 7.571 -3.435 -14.208 1.00 84.25 82 LEU A C 1
ATOM 652 O O . LEU A 1 82 ? 8.460 -3.560 -15.052 1.00 84.25 82 LEU A O 1
ATOM 656 N N . GLN A 1 83 ? 6.293 -3.697 -14.476 1.00 86.19 83 GLN A N 1
ATOM 657 C CA . GLN A 1 83 ? 5.819 -4.159 -15.777 1.00 86.19 83 GLN A CA 1
ATOM 658 C C . GLN A 1 83 ? 6.030 -3.096 -16.860 1.00 86.19 83 GLN A C 1
ATOM 660 O O . GLN A 1 83 ? 6.533 -3.417 -17.938 1.00 86.19 83 GLN A O 1
ATOM 665 N N . ALA A 1 84 ? 5.712 -1.833 -16.573 1.00 86.69 84 ALA A N 1
ATOM 666 C CA . ALA A 1 84 ? 5.937 -0.716 -17.484 1.00 86.69 84 ALA A CA 1
ATOM 667 C C . ALA A 1 84 ? 7.430 -0.530 -17.770 1.00 86.69 84 ALA A C 1
ATOM 669 O O . ALA A 1 84 ? 7.827 -0.354 -18.922 1.00 86.69 84 ALA A O 1
ATOM 670 N N . THR A 1 85 ? 8.273 -0.633 -16.741 1.00 82.31 85 THR A N 1
ATOM 671 C CA . THR A 1 85 ? 9.727 -0.515 -16.889 1.00 82.31 85 THR A CA 1
ATOM 672 C C . THR A 1 85 ? 10.289 -1.653 -17.736 1.00 82.31 85 THR A C 1
ATOM 674 O O . THR A 1 85 ? 11.054 -1.398 -18.664 1.00 82.31 85 THR A O 1
ATOM 677 N N . ALA A 1 86 ? 9.879 -2.897 -17.478 1.00 81.62 86 ALA A N 1
ATOM 678 C CA . ALA A 1 86 ? 10.305 -4.061 -18.253 1.00 81.62 86 ALA A CA 1
ATOM 679 C C . ALA A 1 86 ? 9.832 -3.995 -19.715 1.00 81.62 86 ALA A C 1
ATOM 681 O O . ALA A 1 86 ? 10.616 -4.274 -20.623 1.00 81.62 86 ALA A O 1
ATOM 682 N N . GLY A 1 87 ? 8.584 -3.573 -19.952 1.00 84.38 87 GLY A N 1
ATOM 683 C CA . GLY A 1 87 ? 8.046 -3.359 -21.296 1.00 84.38 87 GLY A CA 1
ATOM 684 C C . GLY A 1 87 ? 8.837 -2.303 -22.064 1.00 84.38 87 GLY A C 1
ATOM 685 O O . GLY A 1 87 ? 9.282 -2.554 -23.181 1.00 84.38 87 GLY A O 1
ATOM 686 N N . LYS A 1 88 ? 9.119 -1.167 -21.417 1.00 85.81 88 LYS A N 1
ATOM 687 C CA . LYS A 1 88 ? 9.887 -0.070 -22.012 1.00 85.81 88 LYS A CA 1
ATOM 688 C C . LYS A 1 88 ? 11.314 -0.484 -22.373 1.00 85.81 88 LYS A C 1
ATOM 690 O O . LYS A 1 88 ? 11.754 -0.222 -23.482 1.00 85.81 88 LYS A O 1
ATOM 695 N N . HIS A 1 89 ? 12.002 -1.215 -21.493 1.00 83.38 89 HIS A N 1
ATOM 696 C CA . HIS A 1 89 ? 13.338 -1.740 -21.798 1.00 83.38 89 HIS A CA 1
ATOM 697 C C . HIS A 1 89 ? 13.319 -2.725 -22.978 1.00 83.38 89 HIS A C 1
ATOM 699 O O . HIS A 1 89 ? 14.253 -2.742 -23.778 1.00 83.38 89 HIS A O 1
ATOM 705 N N . GLY A 1 90 ? 12.268 -3.542 -23.104 1.00 87.44 90 GLY A N 1
ATOM 706 C CA . GLY A 1 90 ? 12.090 -4.445 -24.243 1.00 87.44 90 GLY A CA 1
ATOM 707 C C . GLY A 1 90 ? 11.886 -3.700 -25.564 1.00 87.44 90 GLY A C 1
ATOM 708 O O . GLY A 1 90 ? 12.527 -4.033 -26.565 1.00 87.44 90 GLY A O 1
ATOM 709 N N . ASP A 1 91 ? 11.040 -2.672 -25.559 1.00 88.38 91 ASP A N 1
ATOM 710 C CA . ASP A 1 91 ? 10.780 -1.833 -26.731 1.00 88.38 91 ASP A CA 1
ATOM 711 C C . ASP A 1 91 ? 12.006 -0.999 -27.126 1.00 88.38 91 ASP A C 1
ATOM 713 O O . ASP A 1 91 ? 12.370 -0.968 -28.304 1.00 88.38 91 ASP A O 1
ATOM 717 N N . ASP A 1 92 ? 12.716 -0.420 -26.157 1.00 91.00 92 ASP A N 1
ATOM 718 C CA . ASP A 1 92 ? 13.958 0.324 -26.386 1.00 91.00 92 ASP A CA 1
ATOM 719 C C . ASP A 1 92 ? 15.046 -0.591 -26.978 1.00 91.00 92 ASP A C 1
ATOM 721 O O . ASP A 1 92 ? 15.726 -0.237 -27.949 1.00 91.00 92 ASP A O 1
ATOM 725 N N . LEU A 1 93 ? 15.182 -1.822 -26.472 1.00 89.88 93 LEU A N 1
ATOM 726 C CA . LEU A 1 93 ? 16.113 -2.808 -27.028 1.00 89.88 93 LEU A CA 1
ATOM 727 C C . LEU A 1 93 ? 15.737 -3.200 -28.466 1.00 89.88 93 LEU A C 1
ATOM 729 O O . LEU A 1 93 ? 16.604 -3.404 -29.321 1.00 89.88 93 LEU A O 1
ATOM 733 N N . ARG A 1 94 ? 14.439 -3.300 -28.763 1.00 91.81 94 ARG A N 1
ATOM 734 C CA . ARG A 1 94 ? 13.954 -3.585 -30.116 1.00 91.81 94 ARG A CA 1
ATOM 735 C C . ARG A 1 94 ? 14.227 -2.418 -31.066 1.00 91.81 94 ARG A C 1
ATOM 737 O O . ARG A 1 94 ? 14.668 -2.673 -32.188 1.00 91.81 94 ARG A O 1
ATOM 744 N N . SER A 1 95 ? 14.003 -1.181 -30.624 1.00 93.44 95 SER A N 1
ATOM 745 C CA . SER A 1 95 ? 14.285 0.032 -31.403 1.00 93.44 95 SER A CA 1
ATOM 746 C C . SER A 1 95 ? 15.771 0.145 -31.723 1.00 93.44 95 SER A C 1
ATOM 748 O O . SER A 1 95 ? 16.151 0.191 -32.892 1.00 93.44 95 SER A O 1
ATOM 750 N N . THR A 1 96 ? 16.629 0.050 -30.704 1.00 92.25 96 THR A N 1
ATOM 751 C CA . THR A 1 96 ? 18.091 0.125 -30.871 1.00 92.25 96 THR A CA 1
ATOM 752 C C . THR A 1 96 ? 18.625 -0.977 -31.789 1.00 92.25 96 THR A C 1
ATOM 754 O O . THR A 1 96 ? 19.481 -0.727 -32.637 1.00 92.25 96 THR A O 1
ATOM 757 N N . LYS A 1 97 ? 18.087 -2.201 -31.714 1.00 94.19 97 LYS A N 1
ATOM 758 C CA . LYS A 1 97 ? 18.431 -3.278 -32.659 1.00 94.19 97 LYS A CA 1
ATOM 759 C C . LYS A 1 97 ? 18.021 -2.951 -34.103 1.00 94.19 97 LYS A C 1
ATOM 761 O O . LYS A 1 97 ? 18.733 -3.330 -35.041 1.00 94.19 97 LYS A O 1
ATOM 766 N N . GLY A 1 98 ? 16.888 -2.275 -34.289 1.00 95.06 98 GLY A N 1
ATOM 767 C CA . GLY A 1 98 ? 16.442 -1.760 -35.584 1.00 95.06 98 GLY A CA 1
ATOM 768 C C . GLY A 1 98 ? 17.427 -0.740 -36.150 1.00 95.06 98 GLY A C 1
ATOM 769 O O . GLY A 1 98 ? 17.945 -0.940 -37.248 1.00 95.06 98 GLY A O 1
ATOM 770 N N . GLU A 1 99 ? 17.780 0.268 -35.355 1.00 95.62 99 GLU A N 1
ATOM 771 C CA . GLU A 1 99 ? 18.754 1.306 -35.715 1.00 95.62 99 GLU A CA 1
ATOM 772 C C . GLU A 1 99 ? 20.122 0.711 -36.078 1.00 95.62 99 GLU A C 1
ATOM 774 O O . GLU A 1 99 ? 20.697 1.041 -37.114 1.00 95.62 99 GLU A O 1
ATOM 779 N N . ILE A 1 100 ? 20.624 -0.251 -35.295 1.00 94.94 100 ILE A N 1
ATOM 780 C CA . ILE A 1 100 ? 21.873 -0.969 -35.603 1.00 94.94 100 ILE A CA 1
ATOM 781 C C . ILE A 1 100 ? 21.778 -1.683 -36.958 1.00 94.94 100 ILE A C 1
ATOM 783 O O . ILE A 1 100 ? 22.747 -1.719 -37.723 1.00 94.94 100 ILE A O 1
ATOM 787 N N . SER A 1 101 ? 20.628 -2.275 -37.276 1.00 95.94 101 SER A N 1
ATOM 788 C CA . SER A 1 101 ? 20.423 -2.972 -38.549 1.00 95.94 101 SER A CA 1
ATOM 789 C C . SER A 1 101 ? 20.402 -1.998 -39.731 1.00 95.94 101 SER A C 1
ATOM 791 O O . SER A 1 101 ? 20.962 -2.298 -40.788 1.00 95.94 101 SER A O 1
ATOM 793 N N . GLU A 1 102 ? 19.808 -0.820 -39.559 1.00 96.38 102 GLU A N 1
ATOM 794 C CA . GLU A 1 102 ? 19.804 0.250 -40.561 1.00 96.38 102 GLU A CA 1
ATOM 795 C C . GLU A 1 102 ? 21.196 0.840 -40.778 1.00 96.38 102 GLU A C 1
ATOM 797 O O . GLU A 1 102 ? 21.647 0.941 -41.922 1.00 96.38 102 GLU A O 1
ATOM 802 N N . LEU A 1 103 ? 21.922 1.137 -39.698 1.00 96.25 103 LEU A N 1
ATOM 803 C CA . LEU A 1 103 ? 23.307 1.598 -39.763 1.00 96.25 103 LEU A CA 1
ATOM 804 C C . LEU A 1 103 ? 24.193 0.576 -40.477 1.00 96.25 103 LEU A C 1
ATOM 806 O O . LEU A 1 103 ? 24.963 0.941 -41.361 1.00 96.25 103 LEU A O 1
ATOM 810 N N . ASN A 1 104 ? 24.037 -0.718 -40.186 1.00 96.00 104 ASN A N 1
ATOM 811 C CA . ASN A 1 104 ? 24.766 -1.767 -40.899 1.00 96.00 104 ASN A CA 1
ATOM 812 C C . ASN A 1 104 ? 24.464 -1.776 -42.405 1.00 96.00 104 ASN A C 1
ATOM 814 O O . ASN A 1 104 ? 25.387 -1.907 -43.212 1.00 96.00 104 ASN A O 1
ATOM 818 N N . ARG A 1 105 ? 23.200 -1.597 -42.812 1.00 96.38 105 ARG A N 1
ATOM 819 C CA . ARG A 1 105 ? 22.838 -1.467 -44.236 1.00 96.38 105 ARG A CA 1
ATOM 820 C C . ARG A 1 105 ? 23.474 -0.233 -44.870 1.00 96.38 105 ARG A C 1
ATOM 822 O O . ARG A 1 105 ? 23.984 -0.318 -45.985 1.00 96.38 105 ARG A O 1
ATOM 829 N N . MET A 1 106 ? 23.484 0.891 -44.158 1.00 97.12 106 MET A N 1
ATOM 830 C CA . MET A 1 106 ? 24.103 2.129 -44.625 1.00 97.12 106 MET A CA 1
ATOM 831 C C . MET A 1 106 ? 25.617 1.966 -44.810 1.00 97.12 106 MET A C 1
ATOM 833 O O . MET A 1 106 ? 26.148 2.349 -45.849 1.00 97.12 106 MET A O 1
ATOM 837 N N . ILE A 1 107 ? 26.301 1.312 -43.866 1.00 96.38 107 ILE A N 1
ATOM 838 C CA . ILE A 1 107 ? 27.733 0.999 -43.965 1.00 96.38 107 ILE A CA 1
ATOM 839 C C . ILE A 1 107 ? 28.022 0.154 -45.210 1.00 96.38 107 ILE A C 1
ATOM 841 O O . ILE A 1 107 ? 28.961 0.454 -45.946 1.00 96.38 107 ILE A O 1
ATOM 845 N N . GLN A 1 108 ? 27.227 -0.888 -45.473 1.00 96.38 108 GLN A N 1
ATOM 846 C CA . GLN A 1 108 ? 27.412 -1.733 -46.660 1.00 96.38 108 GLN A CA 1
ATOM 847 C C . GLN A 1 108 ? 27.215 -0.948 -47.958 1.00 96.38 108 GLN A C 1
ATOM 849 O O . GLN A 1 108 ? 28.010 -1.083 -48.888 1.00 96.38 108 GLN A O 1
ATOM 854 N N . ARG A 1 109 ? 26.200 -0.081 -48.007 1.00 97.06 109 ARG A N 1
ATOM 855 C CA . ARG A 1 109 ? 25.951 0.785 -49.161 1.00 97.06 109 ARG A CA 1
ATOM 856 C C . ARG A 1 109 ? 27.121 1.732 -49.424 1.00 97.06 109 ARG A C 1
ATOM 858 O O . ARG A 1 109 ? 27.619 1.773 -50.543 1.00 97.06 109 ARG A O 1
ATOM 865 N N . ILE A 1 110 ? 27.598 2.432 -48.397 1.00 96.25 110 ILE A N 1
ATOM 866 C CA . ILE A 1 110 ? 28.730 3.361 -48.526 1.00 96.25 110 ILE A CA 1
ATOM 867 C C . ILE A 1 110 ? 29.997 2.610 -48.955 1.00 96.25 110 ILE A C 1
ATOM 869 O O . ILE A 1 110 ? 30.742 3.091 -49.802 1.00 96.25 110 ILE A O 1
ATOM 873 N N . ARG A 1 111 ? 30.239 1.401 -48.433 1.00 96.06 111 ARG A N 1
ATOM 874 C CA . ARG A 1 111 ? 31.359 0.557 -48.883 1.00 96.06 111 ARG A CA 1
ATOM 875 C C . ARG A 1 111 ? 31.264 0.215 -50.370 1.00 96.06 111 ARG A C 1
ATOM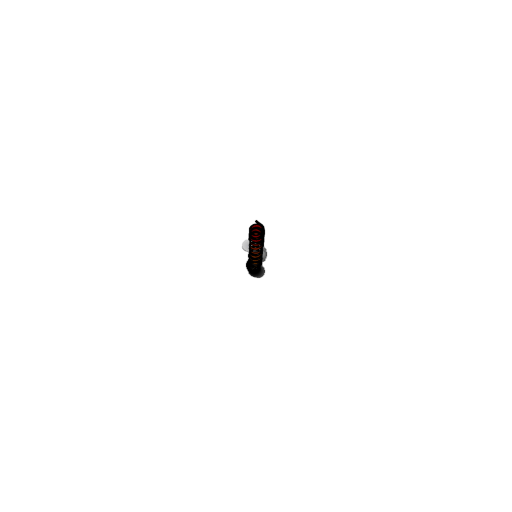 877 O O . ARG A 1 111 ? 32.273 0.306 -51.063 1.00 96.06 111 ARG A O 1
ATOM 884 N N . ALA A 1 112 ? 30.076 -0.135 -50.859 1.00 96.00 112 ALA A N 1
ATOM 885 C CA . ALA A 1 112 ? 29.858 -0.394 -52.280 1.00 96.00 112 ALA A CA 1
ATOM 886 C C . ALA A 1 112 ? 30.072 0.867 -53.138 1.00 96.00 112 ALA A C 1
ATOM 888 O O . ALA A 1 112 ? 30.682 0.792 -54.203 1.00 96.00 112 ALA A O 1
ATOM 889 N N . GLU A 1 113 ? 29.628 2.032 -52.661 1.00 96.50 113 GLU A N 1
ATOM 890 C CA . GLU A 1 113 ? 29.856 3.320 -53.327 1.00 96.50 113 GLU A CA 1
ATOM 891 C C . GLU A 1 113 ? 31.355 3.670 -53.394 1.00 96.50 113 GLU A C 1
ATOM 893 O O . GLU A 1 113 ? 31.840 4.074 -54.453 1.00 96.50 113 GLU A O 1
ATOM 898 N N . ILE A 1 114 ? 32.114 3.436 -52.315 1.00 96.00 114 ILE A N 1
ATOM 899 C CA . ILE A 1 114 ? 33.576 3.616 -52.283 1.00 96.00 114 ILE A CA 1
ATOM 900 C C . ILE A 1 114 ? 34.263 2.696 -53.294 1.00 96.00 114 ILE A C 1
ATOM 902 O O . ILE A 1 114 ? 35.146 3.142 -54.028 1.00 96.00 114 ILE A O 1
ATOM 906 N N . GLU A 1 115 ? 33.875 1.423 -53.347 1.00 96.06 115 GLU A N 1
ATOM 907 C CA . GLU A 1 115 ? 34.480 0.459 -54.268 1.00 96.06 115 GLU A CA 1
ATOM 908 C C . GLU A 1 115 ? 34.185 0.817 -55.730 1.00 96.06 115 GLU A C 1
ATOM 910 O O . GLU A 1 115 ? 35.073 0.785 -56.582 1.00 96.06 115 GLU A O 1
ATOM 915 N N . ASN A 1 116 ? 32.962 1.265 -56.018 1.00 95.81 116 ASN A N 1
ATOM 916 C CA . ASN A 1 116 ? 32.598 1.765 -57.338 1.00 95.81 116 ASN A CA 1
ATOM 917 C C . ASN A 1 116 ? 33.424 3.004 -57.728 1.00 95.81 116 ASN A C 1
ATOM 919 O O . ASN A 1 116 ? 33.958 3.066 -58.835 1.00 95.81 116 ASN A O 1
ATOM 923 N N . ALA A 1 117 ? 33.596 3.965 -56.815 1.00 94.94 117 ALA A N 1
ATOM 924 C CA . ALA A 1 117 ? 34.420 5.150 -57.053 1.00 94.94 117 ALA A CA 1
ATOM 925 C C . ALA A 1 117 ? 35.899 4.792 -57.290 1.00 94.94 117 ALA A C 1
ATOM 927 O O . ALA A 1 117 ? 36.533 5.341 -58.192 1.00 94.94 117 ALA A O 1
ATOM 928 N N . ARG A 1 118 ? 36.450 3.829 -56.537 1.00 94.69 118 ARG A N 1
ATOM 929 C CA . ARG A 1 118 ? 37.810 3.308 -56.761 1.00 94.69 118 ARG A CA 1
ATOM 930 C C . ARG A 1 118 ? 37.963 2.687 -58.145 1.00 94.69 118 ARG A C 1
ATOM 932 O O . ARG A 1 118 ? 38.928 3.008 -58.836 1.00 94.69 118 ARG A O 1
ATOM 939 N N . ASN A 1 119 ? 37.002 1.870 -58.570 1.00 94.31 119 ASN A N 1
ATOM 940 C CA . ASN A 1 119 ? 36.999 1.271 -59.905 1.00 94.31 119 ASN A CA 1
ATOM 941 C C . ASN A 1 119 ? 36.924 2.333 -61.010 1.00 94.31 119 ASN A C 1
ATOM 943 O O . ASN A 1 119 ? 37.652 2.248 -61.996 1.00 94.31 119 ASN A O 1
ATOM 947 N N . GLN A 1 120 ? 36.100 3.371 -60.840 1.00 93.69 120 GLN A N 1
ATOM 948 C CA . GLN A 1 120 ? 36.041 4.495 -61.780 1.00 93.69 120 GLN A CA 1
ATOM 949 C C . GLN A 1 120 ? 37.382 5.231 -61.878 1.00 93.69 120 GLN A C 1
ATOM 951 O O . GLN A 1 120 ? 37.859 5.482 -62.985 1.00 93.69 120 GLN A O 1
ATOM 956 N N . CYS A 1 121 ? 38.021 5.527 -60.743 1.00 91.94 121 CYS A N 1
ATOM 957 C CA . CYS A 1 121 ? 39.349 6.141 -60.712 1.00 91.94 121 CYS A CA 1
ATOM 958 C C . CYS A 1 121 ? 40.399 5.278 -61.426 1.00 91.94 121 CYS A C 1
ATOM 960 O O . CYS A 1 121 ? 41.162 5.803 -62.236 1.00 91.94 121 CYS A O 1
ATOM 962 N N . ALA A 1 122 ? 40.420 3.967 -61.169 1.00 91.88 122 ALA A N 1
ATOM 963 C CA . ALA A 1 122 ? 41.339 3.038 -61.825 1.00 91.88 122 ALA A CA 1
ATOM 964 C C . ALA A 1 122 ? 41.119 3.000 -63.347 1.00 91.88 122 ALA A C 1
ATOM 966 O O . ALA A 1 122 ? 42.068 3.160 -64.112 1.00 91.88 122 ALA A O 1
ATOM 967 N N . ASN A 1 123 ? 39.864 2.895 -63.795 1.00 91.25 123 ASN A N 1
ATOM 968 C CA . ASN A 1 123 ? 39.514 2.901 -65.218 1.00 91.25 123 ASN A CA 1
ATOM 969 C C . ASN A 1 123 ? 39.960 4.191 -65.920 1.00 91.25 123 ASN A C 1
ATOM 971 O O . ASN A 1 123 ? 40.514 4.144 -67.019 1.00 91.25 123 ASN A O 1
ATOM 97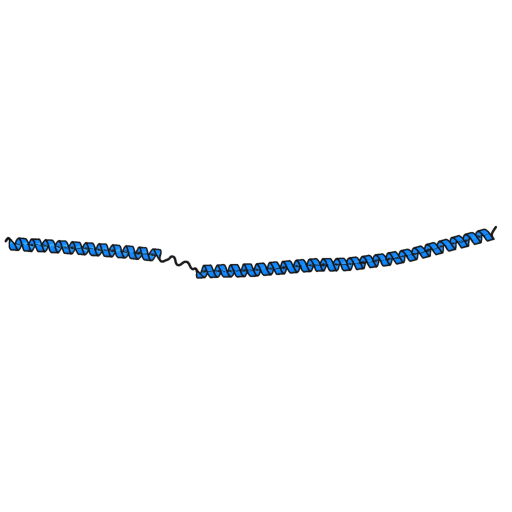5 N N . LEU A 1 124 ? 39.751 5.348 -65.284 1.00 89.94 124 LEU A N 1
ATOM 976 C CA . LEU A 1 124 ? 40.203 6.636 -65.810 1.00 89.94 124 LEU A CA 1
ATOM 977 C C . LEU A 1 124 ? 41.733 6.720 -65.877 1.00 89.94 124 LEU A C 1
ATOM 979 O O . LEU A 1 124 ? 42.266 7.199 -66.876 1.00 89.94 124 LEU A O 1
ATOM 983 N N . GLN A 1 125 ? 42.449 6.221 -64.866 1.00 88.69 125 GLN A N 1
ATOM 984 C CA . GLN A 1 125 ? 43.914 6.154 -64.887 1.00 88.69 125 GLN A CA 1
ATOM 985 C C . GLN A 1 125 ? 44.428 5.278 -66.034 1.00 88.69 125 GLN A C 1
ATOM 987 O O . GLN A 1 125 ? 45.336 5.694 -66.754 1.00 88.69 125 GLN A O 1
ATOM 992 N N . THR A 1 126 ? 43.825 4.109 -66.261 1.00 88.50 126 THR A N 1
ATOM 993 C CA . THR A 1 126 ? 44.163 3.238 -67.395 1.00 88.50 126 THR A CA 1
ATOM 994 C C . THR A 1 126 ? 43.891 3.924 -68.735 1.00 88.50 126 THR A C 1
ATOM 996 O O . THR A 1 126 ? 44.743 3.890 -69.621 1.00 88.50 126 THR A O 1
ATOM 999 N N . ALA A 1 127 ? 42.749 4.601 -68.880 1.00 84.38 127 ALA A N 1
ATOM 1000 C CA . ALA A 1 127 ? 42.400 5.327 -70.101 1.00 84.38 127 ALA A CA 1
ATOM 1001 C C . ALA A 1 127 ? 43.361 6.492 -70.398 1.00 84.38 127 ALA A C 1
ATOM 1003 O O . ALA A 1 127 ? 43.721 6.717 -71.554 1.00 84.38 127 ALA A O 1
ATOM 1004 N N . ILE A 1 128 ? 43.807 7.219 -69.369 1.00 83.38 128 ILE A N 1
ATOM 1005 C CA . ILE A 1 128 ? 44.828 8.268 -69.505 1.00 83.38 128 ILE A CA 1
ATOM 1006 C C . ILE A 1 128 ? 46.181 7.652 -69.882 1.00 83.38 128 ILE A C 1
ATOM 1008 O O . ILE A 1 128 ? 46.861 8.181 -70.757 1.00 83.38 128 ILE A O 1
ATOM 1012 N N . GLY A 1 129 ? 46.552 6.525 -69.268 1.00 78.81 129 GLY A N 1
ATOM 1013 C CA . GLY A 1 129 ? 47.791 5.806 -69.568 1.00 78.81 129 GLY A CA 1
ATOM 1014 C C . GLY A 1 129 ? 47.869 5.281 -71.004 1.00 78.81 129 GLY A C 1
ATOM 1015 O O . GLY A 1 129 ? 48.930 5.352 -71.604 1.00 78.81 129 GLY A O 1
ATOM 1016 N N . MET A 1 130 ? 46.756 4.819 -71.586 1.00 70.12 130 MET A N 1
ATOM 1017 C CA . MET A 1 130 ? 46.698 4.372 -72.990 1.00 70.12 130 MET A CA 1
ATOM 1018 C C . MET A 1 130 ? 46.761 5.515 -74.015 1.00 70.12 130 MET A C 1
ATOM 1020 O O . MET A 1 130 ? 47.010 5.269 -75.192 1.00 70.12 130 MET A O 1
ATOM 1024 N N . ARG A 1 131 ? 46.485 6.757 -73.601 1.00 62.00 131 ARG A N 1
ATOM 1025 C CA . ARG A 1 131 ? 46.498 7.945 -74.473 1.00 62.00 131 ARG A CA 1
ATOM 1026 C C . ARG A 1 131 ? 47.862 8.635 -74.553 1.00 62.00 131 ARG A C 1
ATOM 1028 O O . ARG A 1 131 ? 47.967 9.643 -75.252 1.00 62.00 131 ARG A O 1
ATOM 1035 N N . ARG A 1 132 ? 48.856 8.142 -73.817 1.00 50.19 132 ARG A N 1
ATOM 1036 C CA . ARG A 1 132 ? 50.203 8.704 -73.709 1.00 50.19 132 ARG A CA 1
ATOM 1037 C C . ARG A 1 132 ? 51.213 7.784 -74.378 1.00 50.19 132 ARG A C 1
ATOM 1039 O O . ARG A 1 132 ? 52.153 8.341 -74.980 1.00 50.19 132 ARG A O 1
#

pLDDT: mean 85.22, std 10.98, range [50.19, 97.12]

Radius of gyration: 59.07 Å; chains: 1; bounding box: 102×15×173 Å

Organism: Varanus komodoensis (NCBI:txid61221)

Sequence (132 aa):
VELEAKVDSLTDELTFLRALFEAEMAQLQAQMSDTAVILSMDNNRDLDLNGIVSEVKAQYEDIANRSRAEAEAWYQNKFEELQATAGKHGDDLRSTKGEISELNRMIQRIRAEIENARNQCANLQTAIGMRR